Protein AF-A0AA91ES95-F1 (afdb_monomer_lite)

pLDDT: mean 90.85, std 8.46, range [64.19, 98.44]

Organism: NCBI:txid512402

Secondary structure (DSSP, 8-state):
-HHHHHT-TTS-HHHHHHHHHHHHHHHHHHHHTTTS-TTSHHHHHHHHHHHHHHHH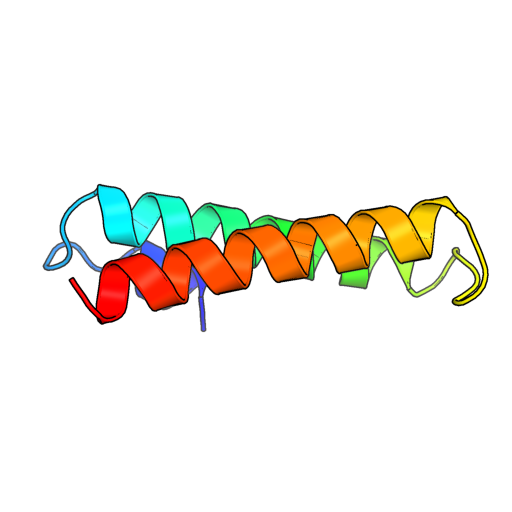HHHHHH-

Radius of gyration: 13.06 Å; chains: 1; bounding box: 33×13×39 Å

Foldseek 3Di:
DLCVQLPDPVDDNQLNVLSVQLVVLVVVLVVCVVPDDCPDPVNVVSVVSNVVSVVSNVVVVVD

Sequence (63 aa):
MLETASANPALDVKYGDAARALAVSFQTQAAMASGESADSVAWHQIIDDTNAKDRVVKELCEA

Structure (mmCIF, N/CA/C/O backbone):
data_AF-A0AA91ES95-F1
#
_entry.id   AF-A0AA91ES95-F1
#
loop_
_atom_site.group_PDB
_atom_site.id
_atom_site.type_symbol
_atom_site.label_atom_id
_atom_site.label_alt_id
_atom_site.label_comp_id
_atom_site.label_asym_id
_atom_site.label_entity_id
_atom_site.label_seq_id
_atom_site.pdbx_PDB_ins_code
_atom_site.Cartn_x
_atom_site.Cartn_y
_atom_site.Cart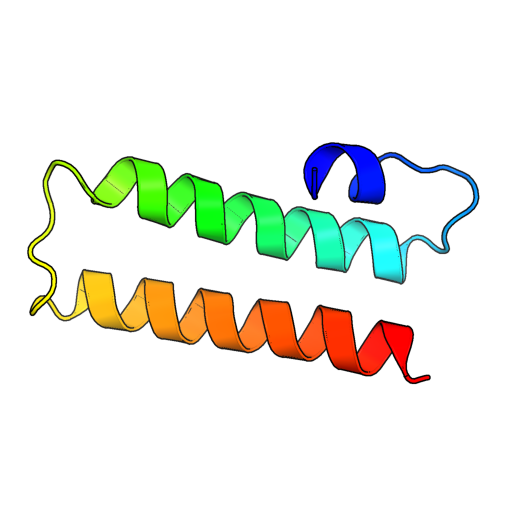n_z
_atom_site.occupancy
_atom_site.B_iso_or_equiv
_atom_site.auth_seq_id
_atom_site.auth_comp_id
_atom_site.auth_asym_id
_atom_site.auth_atom_id
_atom_site.pdbx_PDB_model_num
ATOM 1 N N . MET A 1 1 ? 5.496 5.336 7.788 1.00 64.19 1 MET A N 1
ATOM 2 C CA . MET A 1 1 ? 4.176 5.853 8.256 1.00 64.19 1 MET A CA 1
ATOM 3 C C . MET A 1 1 ? 3.163 4.713 8.352 1.00 64.19 1 MET A C 1
ATOM 5 O O . MET A 1 1 ? 2.500 4.597 9.374 1.00 64.19 1 MET A O 1
ATOM 9 N N . LEU A 1 2 ? 3.106 3.824 7.349 1.00 73.75 2 LEU A N 1
ATOM 10 C CA . LEU A 1 2 ? 2.334 2.574 7.406 1.00 73.75 2 LEU A CA 1
ATOM 11 C C . LEU A 1 2 ? 2.915 1.549 8.393 1.00 73.75 2 LEU A C 1
ATOM 13 O O . LEU A 1 2 ? 2.149 0.891 9.089 1.00 73.75 2 LEU A O 1
ATOM 17 N N . GLU A 1 3 ? 4.244 1.461 8.542 1.00 76.31 3 GLU A N 1
ATOM 18 C CA . GLU A 1 3 ? 4.842 0.567 9.546 1.00 76.31 3 GLU A CA 1
ATOM 19 C C . GLU A 1 3 ? 4.429 0.969 10.969 1.00 76.31 3 GLU A C 1
ATOM 21 O O . GLU A 1 3 ? 4.071 0.123 11.785 1.00 76.31 3 GLU A O 1
ATOM 26 N N . THR A 1 4 ? 4.401 2.273 11.254 1.00 75.25 4 THR A N 1
ATOM 27 C CA . THR A 1 4 ? 3.945 2.814 12.541 1.00 75.25 4 THR A CA 1
ATOM 28 C C . THR A 1 4 ? 2.470 2.509 12.795 1.00 75.25 4 THR A C 1
ATOM 30 O O . THR A 1 4 ? 2.120 2.114 13.902 1.00 75.25 4 THR A O 1
ATOM 33 N N . ALA A 1 5 ? 1.614 2.645 11.776 1.00 71.75 5 ALA A N 1
ATOM 34 C CA . ALA A 1 5 ? 0.204 2.278 11.876 1.00 71.75 5 ALA A CA 1
ATOM 35 C C . ALA A 1 5 ? 0.031 0.777 12.162 1.00 71.75 5 ALA A C 1
ATOM 37 O O . ALA A 1 5 ? -0.754 0.413 13.033 1.00 71.75 5 ALA A O 1
ATOM 38 N N . SER A 1 6 ? 0.824 -0.082 11.510 1.00 77.31 6 SER A N 1
ATOM 39 C CA . SER A 1 6 ? 0.766 -1.534 11.720 1.00 77.31 6 SER A CA 1
ATOM 40 C C . SER A 1 6 ? 1.161 -1.987 13.129 1.00 77.31 6 SER A C 1
ATOM 42 O O . SER A 1 6 ? 0.735 -3.044 13.581 1.00 77.31 6 SER A O 1
ATOM 44 N N . ALA A 1 7 ? 1.957 -1.181 13.834 1.00 81.19 7 ALA A N 1
ATOM 45 C CA . ALA A 1 7 ? 2.451 -1.479 15.173 1.00 81.19 7 ALA A CA 1
ATOM 46 C C . ALA A 1 7 ? 1.578 -0.887 16.294 1.00 81.19 7 ALA A C 1
ATOM 48 O O . ALA A 1 7 ? 1.957 -0.982 17.461 1.00 81.19 7 ALA A O 1
ATOM 49 N N . ASN A 1 8 ? 0.448 -0.244 15.973 1.00 79.50 8 ASN A N 1
ATOM 50 C CA . ASN A 1 8 ? -0.414 0.368 16.979 1.00 79.50 8 ASN A CA 1
ATOM 51 C C . ASN A 1 8 ? -1.243 -0.706 17.714 1.00 79.50 8 ASN A C 1
ATOM 53 O O . ASN A 1 8 ? -2.169 -1.257 17.119 1.00 79.50 8 ASN A O 1
ATOM 57 N N . PRO A 1 9 ? -0.986 -0.966 19.012 1.00 77.12 9 PRO A N 1
ATOM 58 C CA . PRO A 1 9 ? -1.675 -2.019 19.758 1.00 77.12 9 PRO A CA 1
ATOM 59 C C . PRO A 1 9 ? -3.153 -1.708 20.037 1.00 77.12 9 PRO A C 1
ATOM 61 O O . PRO A 1 9 ? -3.881 -2.588 20.483 1.00 77.12 9 PRO A O 1
ATOM 64 N N . ALA A 1 10 ? -3.597 -0.465 19.817 1.00 82.62 10 ALA A N 1
ATOM 65 C CA . ALA A 1 10 ? -4.994 -0.068 19.976 1.00 82.62 10 ALA A CA 1
ATOM 66 C C . ALA A 1 10 ? -5.862 -0.393 18.747 1.00 82.62 10 ALA A C 1
ATOM 68 O O . ALA A 1 10 ? -7.085 -0.287 18.827 1.00 82.62 10 ALA A O 1
ATOM 69 N N . LEU A 1 11 ? -5.252 -0.751 17.613 1.00 81.44 11 LEU A N 1
ATOM 70 C CA . LEU A 1 11 ? -5.973 -1.174 16.419 1.00 81.44 11 LEU A CA 1
ATOM 71 C C . LEU A 1 11 ? -6.248 -2.679 16.474 1.00 81.44 11 LEU A C 1
ATOM 73 O O . LEU A 1 11 ? -5.405 -3.459 16.912 1.00 81.44 11 LEU A O 1
ATOM 77 N N . ASP A 1 12 ? -7.417 -3.091 15.982 1.00 87.25 12 ASP A N 1
ATOM 78 C CA . ASP A 1 12 ? -7.682 -4.505 15.705 1.00 87.25 12 ASP A CA 1
ATOM 79 C C . ASP A 1 12 ? -6.619 -5.036 14.722 1.00 87.25 12 ASP A C 1
ATOM 81 O O . ASP A 1 12 ? -6.209 -4.339 13.785 1.00 87.25 12 ASP A O 1
ATOM 85 N N . VAL A 1 13 ? -6.177 -6.275 14.953 1.00 89.75 13 VAL A N 1
ATOM 86 C CA . VAL A 1 13 ? -5.157 -6.990 14.174 1.00 89.75 13 VAL A CA 1
ATOM 87 C C . VAL A 1 13 ? -5.407 -6.867 12.672 1.00 89.75 13 VAL A C 1
ATOM 89 O O . VAL A 1 13 ? -4.456 -6.656 11.923 1.00 89.75 13 VAL A O 1
ATOM 92 N N . LYS A 1 14 ? -6.672 -6.885 12.223 1.00 89.88 14 LYS A N 1
ATOM 93 C CA . LYS A 1 14 ? -7.016 -6.745 10.796 1.00 89.88 14 LYS A CA 1
ATOM 94 C C . LYS A 1 14 ? -6.502 -5.442 10.164 1.00 89.88 14 LYS A C 1
ATOM 96 O O . LYS A 1 14 ? -6.064 -5.449 9.016 1.00 89.88 14 LYS A O 1
ATOM 101 N N . TYR A 1 15 ? -6.517 -4.331 10.906 1.00 91.19 15 TYR A N 1
ATOM 102 C CA . TYR A 1 15 ? -5.992 -3.048 10.427 1.00 91.19 15 TYR A CA 1
ATOM 103 C C . TYR A 1 15 ? -4.465 -3.069 10.392 1.00 91.19 15 TYR A C 1
ATOM 105 O O . TYR A 1 15 ? -3.861 -2.568 9.443 1.00 91.19 15 TYR A O 1
ATOM 113 N N . GLY A 1 16 ? -3.844 -3.676 11.408 1.00 89.94 16 GLY A N 1
ATOM 114 C CA . GLY A 1 16 ? -2.395 -3.824 11.483 1.00 89.94 16 GLY A CA 1
ATOM 115 C C . GLY A 1 16 ? -1.837 -4.663 10.333 1.00 89.94 16 GLY A C 1
ATOM 116 O O . GLY A 1 16 ? -0.894 -4.242 9.659 1.00 89.94 16 GLY A O 1
ATOM 117 N N . ASP A 1 17 ? -2.470 -5.801 10.051 1.00 92.56 17 ASP A N 1
ATOM 118 C CA . ASP A 1 17 ? -2.095 -6.708 8.965 1.00 92.56 17 ASP A CA 1
ATOM 119 C C . ASP A 1 17 ? -2.277 -6.062 7.589 1.00 92.56 17 ASP A C 1
ATOM 121 O O . ASP A 1 17 ? -1.370 -6.130 6.755 1.00 92.56 17 ASP A O 1
ATOM 125 N N . ALA A 1 18 ? -3.401 -5.372 7.358 1.00 93.38 18 ALA A N 1
ATOM 126 C CA . ALA A 1 18 ? -3.641 -4.655 6.107 1.00 93.38 18 ALA A CA 1
ATOM 127 C C . ALA A 1 18 ? -2.616 -3.527 5.889 1.00 93.38 18 ALA A C 1
ATOM 129 O O . ALA A 1 18 ? -2.029 -3.417 4.809 1.00 93.38 18 ALA A O 1
ATOM 130 N N . ALA A 1 19 ? -2.326 -2.735 6.928 1.00 92.38 19 ALA A N 1
ATOM 131 C CA . ALA A 1 19 ? -1.311 -1.685 6.868 1.00 92.38 19 ALA A CA 1
ATOM 132 C C . ALA A 1 19 ? 0.092 -2.256 6.608 1.00 92.38 19 ALA A C 1
ATOM 134 O O . ALA A 1 19 ? 0.852 -1.694 5.815 1.00 92.38 19 ALA A O 1
ATOM 135 N N . ARG A 1 20 ? 0.435 -3.394 7.228 1.00 93.81 20 ARG A N 1
ATOM 136 C CA . ARG A 1 20 ? 1.720 -4.071 7.013 1.00 93.81 20 ARG A CA 1
ATOM 137 C C . ARG A 1 20 ? 1.843 -4.618 5.598 1.00 93.81 20 ARG A C 1
ATOM 139 O O . ARG A 1 20 ? 2.890 -4.451 4.979 1.00 93.81 20 ARG A O 1
ATOM 146 N N . ALA A 1 21 ? 0.787 -5.234 5.072 1.00 95.69 21 ALA A N 1
ATOM 147 C CA . ALA A 1 21 ? 0.767 -5.739 3.704 1.00 95.69 21 ALA A CA 1
ATOM 148 C C . ALA A 1 21 ? 0.986 -4.608 2.686 1.00 95.69 21 ALA A C 1
ATOM 150 O O . ALA A 1 21 ? 1.793 -4.764 1.769 1.00 95.69 21 ALA A O 1
ATOM 151 N N . LEU A 1 22 ? 0.315 -3.465 2.869 1.00 96.50 22 LEU A N 1
ATOM 152 C CA . LEU A 1 22 ? 0.491 -2.289 2.015 1.00 96.50 22 LEU A CA 1
ATOM 153 C C . LEU A 1 22 ? 1.902 -1.687 2.140 1.00 96.50 22 LEU A C 1
ATOM 155 O O . LEU A 1 22 ? 2.505 -1.299 1.142 1.00 96.50 22 LEU A O 1
ATOM 159 N N . ALA A 1 23 ? 2.472 -1.645 3.348 1.00 95.75 23 ALA A N 1
ATOM 160 C CA . ALA A 1 23 ? 3.846 -1.180 3.543 1.00 95.75 23 ALA A CA 1
ATOM 161 C C . ALA A 1 23 ? 4.856 -2.035 2.757 1.00 95.75 23 ALA A C 1
ATOM 163 O O . ALA A 1 23 ? 5.737 -1.496 2.086 1.00 95.75 23 ALA A O 1
ATOM 164 N N . VAL A 1 24 ? 4.701 -3.362 2.790 1.00 96.50 24 VAL A N 1
ATOM 165 C CA . VAL A 1 24 ? 5.577 -4.296 2.064 1.00 96.50 24 VAL A CA 1
ATOM 166 C C . VAL A 1 24 ? 5.498 -4.088 0.548 1.00 96.50 24 VAL A C 1
ATOM 168 O O . VAL A 1 24 ? 6.530 -4.153 -0.125 1.00 96.50 24 VAL A O 1
ATOM 171 N N . SER A 1 25 ? 4.320 -3.799 -0.015 1.00 97.25 25 SER A N 1
ATOM 172 C CA . SER A 1 25 ? 4.209 -3.569 -1.462 1.00 97.25 25 SER A CA 1
ATOM 173 C C . SER A 1 25 ? 4.897 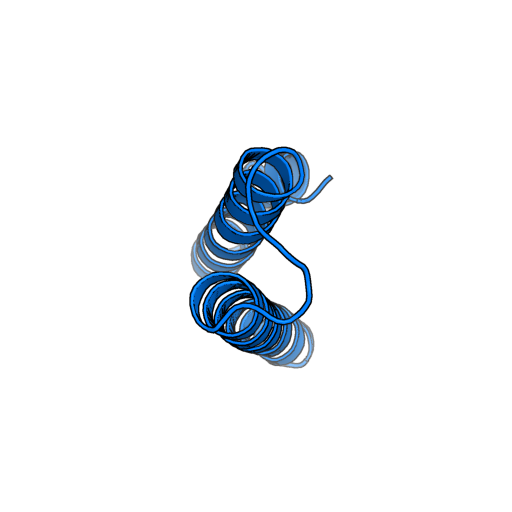-2.267 -1.890 1.00 97.25 25 SER A C 1
ATOM 175 O O . SER A 1 25 ? 5.622 -2.266 -2.883 1.00 97.25 25 SER A O 1
ATOM 177 N N . PHE A 1 26 ? 4.800 -1.191 -1.099 1.00 95.94 26 PHE A N 1
ATOM 178 C CA . PHE A 1 26 ? 5.568 0.037 -1.346 1.00 95.94 26 PHE A CA 1
ATOM 179 C C . PHE A 1 26 ? 7.083 -0.165 -1.220 1.00 95.94 26 PHE A C 1
ATOM 181 O O . PHE A 1 26 ? 7.841 0.341 -2.046 1.00 95.94 26 PHE A O 1
ATOM 188 N N . GLN A 1 27 ? 7.540 -0.927 -0.222 1.00 95.56 27 GLN A N 1
ATOM 189 C CA . GLN A 1 27 ? 8.960 -1.276 -0.086 1.00 95.56 27 GLN A CA 1
ATOM 190 C C . GLN A 1 27 ? 9.456 -2.079 -1.298 1.00 95.56 27 GLN A C 1
ATOM 192 O O . GLN A 1 27 ? 10.562 -1.847 -1.783 1.00 95.56 27 GLN A O 1
ATOM 197 N N . THR A 1 28 ? 8.618 -2.974 -1.827 1.00 95.69 28 THR A N 1
ATOM 198 C CA . THR A 1 28 ? 8.921 -3.748 -3.038 1.00 95.69 28 THR A CA 1
ATOM 199 C C . THR A 1 28 ? 9.029 -2.843 -4.267 1.00 95.69 28 THR A C 1
ATOM 201 O O . THR A 1 28 ? 10.015 -2.935 -4.994 1.00 95.69 28 THR A O 1
ATOM 204 N N . GLN A 1 29 ? 8.094 -1.905 -4.467 1.00 95.75 29 GLN A N 1
ATOM 205 C CA . GLN A 1 29 ? 8.198 -0.908 -5.544 1.00 95.75 29 GLN A CA 1
ATOM 206 C C . GLN A 1 29 ? 9.495 -0.099 -5.452 1.00 95.75 29 GLN A C 1
ATOM 208 O O . GLN A 1 29 ? 10.193 0.071 -6.449 1.00 95.75 29 GLN A O 1
ATOM 213 N N . ALA A 1 30 ? 9.846 0.371 -4.251 1.00 95.00 30 ALA A N 1
ATOM 214 C CA . ALA A 1 30 ? 11.069 1.135 -4.031 1.00 95.00 30 ALA A CA 1
ATOM 215 C C . ALA A 1 30 ? 12.329 0.320 -4.369 1.00 95.00 30 ALA A C 1
ATOM 217 O O . ALA A 1 30 ? 13.271 0.861 -4.945 1.00 95.00 30 ALA A O 1
ATOM 218 N N . ALA A 1 31 ? 12.335 -0.979 -4.057 1.00 95.31 31 ALA A N 1
ATOM 219 C CA . ALA A 1 31 ? 13.425 -1.880 -4.420 1.00 95.31 31 ALA A CA 1
ATOM 220 C C . ALA A 1 31 ? 13.527 -2.111 -5.941 1.00 95.31 31 ALA A C 1
ATOM 222 O O . ALA A 1 31 ? 14.632 -2.262 -6.456 1.00 95.31 31 ALA A O 1
ATOM 223 N N . MET A 1 32 ? 12.400 -2.116 -6.660 1.00 94.62 32 MET A N 1
ATOM 224 C CA . MET A 1 32 ? 12.355 -2.315 -8.115 1.00 94.62 32 MET A CA 1
ATOM 225 C C . MET A 1 32 ? 12.723 -1.058 -8.915 1.00 94.62 32 MET A C 1
A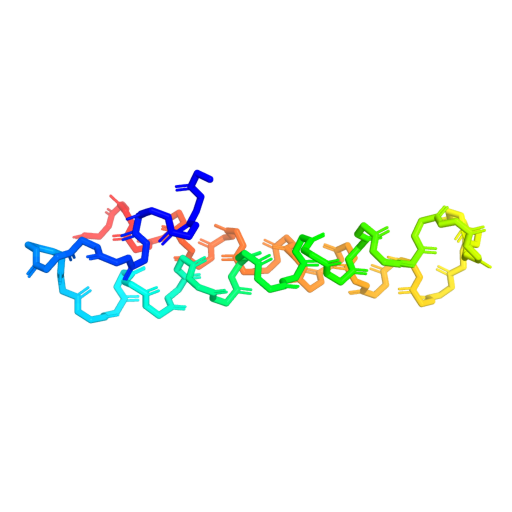TOM 227 O O . MET A 1 32 ? 13.274 -1.171 -10.008 1.00 94.62 32 MET A O 1
ATOM 231 N N . ALA A 1 33 ? 12.452 0.135 -8.381 1.00 91.12 33 ALA A N 1
ATOM 232 C CA . ALA A 1 33 ? 12.487 1.398 -9.127 1.00 91.12 33 ALA A CA 1
ATOM 233 C C . ALA A 1 33 ? 13.842 1.753 -9.775 1.00 91.12 33 ALA A C 1
ATOM 235 O O . ALA A 1 33 ? 13.886 2.570 -10.690 1.00 91.12 33 ALA A O 1
ATOM 236 N N . SER A 1 34 ? 14.954 1.177 -9.310 1.00 89.00 34 SER A N 1
ATOM 237 C CA . SER A 1 34 ? 16.293 1.426 -9.865 1.00 89.00 34 SER A CA 1
ATOM 238 C C . SER A 1 34 ? 16.686 0.487 -11.010 1.00 89.00 34 SER A C 1
ATOM 240 O O . SER A 1 34 ? 17.634 0.791 -11.734 1.00 89.00 34 SER A O 1
ATOM 242 N N . GLY A 1 35 ? 15.994 -0.645 -11.169 1.00 91.19 35 GLY A N 1
ATOM 243 C CA . GLY A 1 35 ? 16.338 -1.687 -12.143 1.00 91.19 35 GLY A CA 1
ATOM 244 C C . GLY A 1 35 ? 15.220 -2.039 -13.119 1.00 91.19 35 GLY A C 1
ATOM 245 O O . GLY A 1 35 ? 15.488 -2.673 -14.136 1.00 91.19 35 GLY A O 1
ATOM 246 N N . GLU A 1 36 ? 13.989 -1.625 -12.831 1.00 95.06 36 GLU A N 1
ATOM 247 C CA . GLU A 1 36 ? 12.811 -1.960 -13.619 1.00 95.06 36 GLU A CA 1
ATOM 248 C C . GLU A 1 36 ? 12.304 -0.744 -14.404 1.00 95.06 36 GLU A C 1
ATOM 250 O O . GLU A 1 36 ? 12.246 0.371 -13.884 1.00 95.06 36 GLU A O 1
ATOM 255 N N . SER A 1 37 ? 11.927 -0.956 -15.668 1.00 94.12 37 SER A N 1
ATOM 256 C CA . SER A 1 37 ? 11.282 0.091 -16.467 1.00 94.12 37 SER A CA 1
ATOM 257 C C . SER A 1 37 ? 9.848 0.313 -15.995 1.00 94.12 37 SER A C 1
ATOM 259 O O . SER A 1 37 ? 9.132 -0.651 -15.733 1.00 94.12 37 SER A O 1
ATOM 261 N N . ALA A 1 38 ? 9.394 1.568 -15.998 1.00 91.56 38 ALA A N 1
ATOM 262 C CA . ALA A 1 38 ? 8.003 1.905 -15.699 1.00 91.56 38 ALA A CA 1
ATOM 2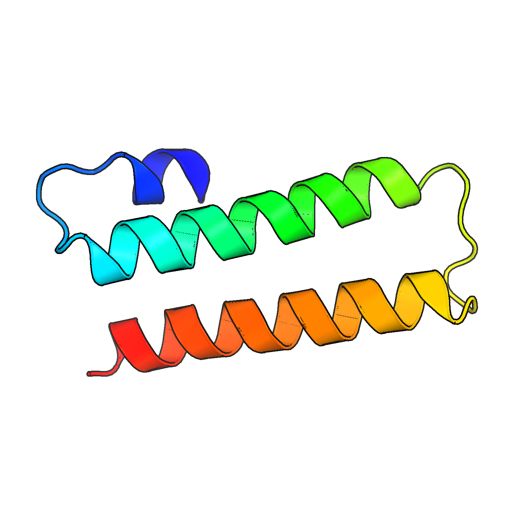63 C C . ALA A 1 38 ? 6.996 1.262 -16.675 1.00 91.56 38 ALA A C 1
ATOM 265 O O . ALA A 1 38 ? 5.847 1.054 -16.306 1.00 91.56 38 ALA A O 1
ATOM 266 N N . ASP A 1 39 ? 7.426 0.911 -17.890 1.00 94.19 39 ASP A N 1
ATOM 267 C CA . ASP A 1 39 ? 6.574 0.257 -18.893 1.00 94.19 39 ASP A CA 1
ATOM 268 C C . ASP A 1 39 ? 6.584 -1.276 -18.787 1.00 94.19 39 ASP A C 1
ATOM 270 O O . ASP A 1 39 ? 5.945 -1.972 -19.583 1.00 94.19 39 ASP A O 1
ATOM 274 N N . SER A 1 40 ? 7.359 -1.842 -17.859 1.00 97.06 40 SER A N 1
ATOM 275 C CA . SER A 1 40 ? 7.505 -3.287 -17.781 1.00 97.06 40 SER A CA 1
ATOM 276 C C . SER A 1 40 ? 6.280 -3.959 -17.167 1.00 97.06 40 SER A C 1
ATOM 278 O O . SER A 1 40 ? 5.559 -3.403 -16.336 1.00 97.06 40 SER A O 1
ATOM 280 N N . VAL A 1 41 ? 6.065 -5.221 -17.548 1.00 97.56 41 VAL A N 1
ATOM 281 C CA . VAL A 1 41 ? 4.984 -6.042 -16.986 1.00 97.56 41 VAL A CA 1
ATOM 282 C C . VAL A 1 41 ? 5.137 -6.185 -15.471 1.00 97.56 41 VAL A C 1
ATOM 284 O O . VAL A 1 41 ? 4.145 -6.092 -14.753 1.00 97.56 41 VAL A O 1
ATOM 287 N N . ALA A 1 42 ? 6.366 -6.368 -14.980 1.00 96.38 42 ALA A N 1
ATOM 288 C CA . ALA A 1 42 ? 6.637 -6.498 -13.552 1.00 96.38 42 ALA A CA 1
ATOM 289 C C . ALA A 1 42 ? 6.315 -5.201 -12.795 1.00 96.38 42 ALA A C 1
ATOM 291 O O . ALA A 1 42 ? 5.736 -5.257 -11.709 1.00 96.38 42 ALA A O 1
ATOM 292 N N . TRP A 1 43 ? 6.625 -4.039 -13.382 1.00 96.88 43 TRP A N 1
ATOM 293 C CA . TRP A 1 43 ? 6.272 -2.750 -12.795 1.00 96.88 43 TRP A CA 1
ATOM 294 C C . TRP A 1 43 ? 4.754 -2.556 -12.709 1.00 9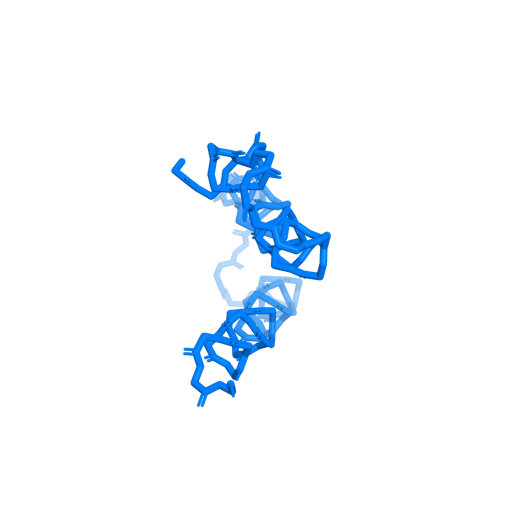6.88 43 TRP A C 1
ATOM 296 O O . TRP A 1 43 ? 4.228 -2.231 -11.646 1.00 96.88 43 TRP A O 1
ATOM 306 N N . HIS A 1 44 ? 4.017 -2.834 -13.786 1.00 97.81 44 HIS A N 1
ATOM 307 C CA . HIS A 1 44 ? 2.555 -2.748 -13.754 1.00 97.81 44 HIS A CA 1
ATOM 308 C C . HIS A 1 44 ? 1.930 -3.712 -12.735 1.00 97.81 44 HIS A C 1
ATOM 310 O O . HIS A 1 44 ? 1.035 -3.318 -11.991 1.00 97.81 44 HIS A O 1
ATOM 316 N N . GLN A 1 45 ? 2.449 -4.938 -12.620 1.00 97.94 45 GLN A N 1
ATOM 317 C CA . GLN A 1 45 ? 1.962 -5.913 -11.641 1.00 97.94 45 GLN A CA 1
ATOM 318 C C . GLN A 1 45 ? 2.112 -5.433 -10.192 1.00 97.94 45 GLN A C 1
ATOM 320 O O . GLN A 1 45 ? 1.181 -5.603 -9.405 1.00 97.94 45 GLN A O 1
ATOM 325 N N . ILE A 1 46 ? 3.246 -4.823 -9.822 1.00 97.75 46 ILE A N 1
ATOM 326 C CA . ILE A 1 46 ? 3.435 -4.334 -8.447 1.00 97.75 46 ILE A CA 1
ATOM 327 C C . ILE A 1 46 ? 2.587 -3.085 -8.148 1.00 97.75 46 ILE A C 1
ATOM 329 O O . ILE A 1 46 ? 2.149 -2.891 -7.008 1.00 97.75 46 ILE A O 1
ATOM 333 N N . ILE A 1 47 ? 2.304 -2.262 -9.164 1.00 97.81 47 ILE A N 1
ATOM 334 C CA . ILE A 1 47 ? 1.373 -1.132 -9.052 1.00 97.81 47 ILE A CA 1
ATOM 335 C C . ILE A 1 47 ? -0.055 -1.633 -8.822 1.00 97.81 47 ILE A C 1
ATOM 337 O O . ILE A 1 47 ? -0.705 -1.189 -7.874 1.00 97.81 47 ILE A O 1
ATOM 341 N N . ASP A 1 48 ? -0.524 -2.587 -9.626 1.00 98.44 48 ASP A N 1
ATOM 342 C CA . ASP A 1 48 ? -1.859 -3.177 -9.479 1.00 98.44 48 ASP A CA 1
ATOM 343 C C . ASP A 1 48 ? -2.034 -3.850 -8.113 1.00 98.44 48 ASP A C 1
ATOM 345 O O . ASP A 1 48 ? -3.034 -3.628 -7.425 1.00 98.44 48 ASP A O 1
ATOM 349 N N . ASP A 1 49 ? -1.030 -4.613 -7.679 1.00 98.12 49 ASP A N 1
ATOM 350 C CA . ASP A 1 49 ? -0.998 -5.243 -6.361 1.00 98.12 49 ASP A CA 1
ATOM 351 C C . ASP A 1 49 ? -1.051 -4.212 -5.219 1.00 98.12 49 ASP A C 1
ATOM 353 O O . ASP A 1 49 ? -1.818 -4.366 -4.264 1.00 98.12 49 ASP A O 1
ATOM 357 N N . THR A 1 50 ? -0.293 -3.119 -5.327 1.00 98.12 50 THR A N 1
ATOM 358 C CA . THR A 1 50 ? -0.320 -2.051 -4.319 1.00 98.12 50 THR A CA 1
ATOM 359 C C . THR A 1 50 ? -1.675 -1.353 -4.277 1.00 98.12 50 THR A C 1
ATOM 361 O O . THR A 1 50 ? -2.206 -1.127 -3.191 1.00 98.12 50 THR A O 1
ATOM 364 N N . ASN A 1 51 ? -2.268 -1.058 -5.435 1.00 98.31 51 ASN A N 1
ATOM 365 C CA . ASN A 1 51 ? -3.592 -0.444 -5.520 1.00 98.31 51 ASN A CA 1
ATOM 366 C C . ASN A 1 51 ? -4.680 -1.342 -4.914 1.00 98.31 51 ASN A C 1
ATOM 368 O O . ASN A 1 51 ? -5.599 -0.848 -4.258 1.00 98.31 51 ASN A O 1
ATOM 372 N N . ALA A 1 52 ? -4.576 -2.661 -5.099 1.00 98.44 52 ALA A N 1
ATOM 373 C CA . ALA A 1 52 ? -5.485 -3.615 -4.475 1.00 98.44 52 ALA A CA 1
ATOM 374 C C . ALA A 1 52 ? -5.368 -3.580 -2.941 1.00 98.44 52 ALA A C 1
ATOM 376 O O . ALA A 1 52 ? -6.382 -3.516 -2.247 1.00 98.44 52 ALA A O 1
ATOM 377 N N . LYS A 1 53 ? -4.143 -3.554 -2.401 1.00 97.56 53 LYS A N 1
ATOM 378 C CA . LYS A 1 53 ? -3.908 -3.469 -0.950 1.00 97.56 53 LYS A CA 1
ATOM 379 C C . LYS A 1 53 ? -4.346 -2.130 -0.352 1.00 97.56 53 LYS A C 1
ATOM 381 O O . LYS A 1 53 ? -4.905 -2.108 0.742 1.00 97.56 53 LYS A O 1
ATOM 386 N N . ASP A 1 54 ? -4.138 -1.027 -1.066 1.00 96.44 54 ASP A N 1
ATOM 387 C CA . ASP A 1 54 ? -4.610 0.301 -0.658 1.00 96.44 54 ASP A CA 1
ATOM 388 C C . ASP A 1 54 ? -6.140 0.338 -0.550 1.00 96.44 54 ASP A C 1
ATOM 390 O O . ASP A 1 54 ? -6.684 0.845 0.433 1.00 96.44 54 ASP A O 1
ATOM 394 N N . ARG A 1 55 ? -6.844 -0.288 -1.502 1.00 97.50 55 ARG A N 1
ATOM 395 C CA . ARG A 1 55 ? -8.302 -0.427 -1.442 1.00 97.50 55 ARG A CA 1
ATOM 396 C C . ARG A 1 55 ? -8.758 -1.202 -0.207 1.00 97.50 55 ARG A C 1
ATOM 398 O O . ARG A 1 55 ? -9.668 -0.739 0.467 1.00 97.50 55 ARG A O 1
ATOM 405 N N . VAL A 1 56 ? -8.101 -2.313 0.132 1.00 96.00 56 VAL A N 1
ATOM 406 C CA . VAL A 1 56 ? -8.423 -3.085 1.348 1.00 96.00 56 VAL A CA 1
ATOM 407 C C . VAL A 1 56 ? -8.273 -2.231 2.609 1.00 96.00 56 VAL A C 1
ATOM 409 O O . VAL A 1 56 ? -9.138 -2.264 3.481 1.00 96.00 56 VAL A O 1
ATOM 412 N N . VAL A 1 57 ? -7.201 -1.436 2.715 1.00 93.25 57 VAL A N 1
ATOM 413 C CA . VAL A 1 57 ? -7.018 -0.525 3.857 1.00 93.25 57 VAL A CA 1
ATOM 414 C C . VAL A 1 57 ? -8.147 0.508 3.917 1.00 93.25 57 VAL A C 1
ATOM 416 O O . VAL A 1 57 ? -8.689 0.747 4.994 1.00 93.25 57 VAL A O 1
ATOM 419 N N . LYS A 1 58 ? -8.534 1.094 2.777 1.00 93.81 58 LYS A N 1
ATOM 420 C CA . LYS A 1 58 ? -9.640 2.063 2.701 1.00 93.81 58 LYS A CA 1
ATOM 421 C C . LYS A 1 58 ? -10.978 1.451 3.105 1.00 93.81 58 LYS A C 1
ATOM 423 O O . LYS A 1 58 ? -11.650 2.010 3.962 1.00 93.81 58 LYS A O 1
ATOM 428 N N . GLU A 1 59 ? -11.315 0.284 2.564 1.00 94.69 59 GLU A N 1
ATOM 429 C CA . GLU A 1 59 ? -12.549 -0.440 2.888 1.00 94.69 59 GLU A CA 1
ATOM 430 C C . GLU A 1 59 ? -12.636 -0.773 4.382 1.00 94.69 59 GLU A C 1
ATOM 432 O O . GLU A 1 59 ? -13.696 -0.640 4.984 1.00 94.69 59 GLU A O 1
ATOM 437 N N . LEU A 1 60 ? -11.518 -1.150 5.012 1.00 92.31 60 LEU A N 1
ATOM 438 C CA . LEU A 1 60 ? -11.478 -1.390 6.455 1.00 92.31 60 LEU A CA 1
ATOM 439 C C . LEU A 1 60 ? -11.720 -0.114 7.271 1.00 92.31 60 LEU A C 1
ATOM 441 O O . LEU A 1 60 ? -12.361 -0.187 8.316 1.00 92.31 60 LEU A O 1
ATOM 445 N N . CYS A 1 61 ? -11.198 1.032 6.828 1.00 85.44 61 CYS A N 1
ATOM 446 C CA . CYS A 1 61 ? -11.382 2.322 7.500 1.00 85.44 61 CYS A CA 1
ATOM 447 C C . CYS A 1 61 ? -12.798 2.899 7.344 1.00 85.44 61 CYS A C 1
ATOM 449 O O . CYS A 1 61 ? -13.183 3.766 8.126 1.00 85.44 61 CYS A O 1
ATOM 451 N N . GLU A 1 62 ? -13.546 2.454 6.336 1.00 84.56 62 GLU A N 1
ATOM 452 C CA . GLU A 1 62 ? -14.930 2.866 6.069 1.00 84.56 62 GLU A CA 1
ATOM 453 C C . GLU A 1 62 ? -15.979 1.923 6.698 1.00 84.56 62 GLU A C 1
ATOM 455 O O . GLU A 1 62 ? -17.171 2.233 6.659 1.00 84.56 62 GLU A O 1
ATOM 460 N N . ALA A 1 63 ? -15.543 0.798 7.281 1.00 64.69 63 ALA A N 1
ATOM 461 C CA . ALA A 1 63 ? -16.373 -0.231 7.919 1.00 64.69 63 ALA A CA 1
ATOM 462 C C . ALA A 1 63 ? -16.481 -0.056 9.442 1.00 64.69 63 ALA A C 1
ATOM 464 O O . ALA A 1 63 ? -17.597 -0.277 9.968 1.00 64.69 63 ALA A O 1
#